Protein AF-D4IKE5-F1 (afdb_monomer_lite)

Sequence (77 aa):
MKSYEEIIRATAALDWRIRTHMPENYMEEIFGQTPESNPSLYNRLWRAMRTGSIQFLLDTLDYTNEKKLIRYISQKA

Foldseek 3Di:
DDDPVLLVVLLVVVLVCLQPDQCQVCVCVQPVDHCVRPVPVNVQSVCCNVPNTVNSCCVPPDPNSNVSNSVSSVVRD

pLDDT: mean 94.75, std 4.61, range [71.88, 97.75]

Structure (mmCIF, N/CA/C/O backbone):
data_AF-D4IKE5-F1
#
_entry.id   AF-D4IKE5-F1
#
loop_
_atom_site.group_PDB
_atom_site.id
_atom_site.type_symbol
_atom_site.label_atom_id
_atom_site.label_alt_id
_atom_site.label_comp_id
_atom_site.label_asym_id
_atom_site.label_entity_id
_atom_site.label_seq_id
_atom_site.pdbx_PDB_ins_code
_atom_site.Cartn_x
_atom_site.Cartn_y
_atom_site.Cartn_z
_atom_site.occupancy
_atom_site.B_iso_or_equiv
_atom_site.auth_seq_id
_atom_site.auth_comp_id
_atom_site.auth_asym_id
_atom_site.auth_atom_id
_atom_site.pdbx_PDB_model_num
ATOM 1 N N . MET A 1 1 ? -7.668 0.116 21.713 1.00 71.88 1 MET A N 1
ATOM 2 C CA . MET A 1 1 ? -8.099 -0.685 20.549 1.00 71.88 1 MET A CA 1
ATOM 3 C C . MET A 1 1 ? -8.959 0.237 19.708 1.00 71.88 1 MET A C 1
ATOM 5 O O . MET A 1 1 ? -9.840 0.853 20.294 1.00 71.88 1 MET A O 1
ATOM 9 N N . LYS A 1 2 ? -8.640 0.441 18.427 1.00 83.94 2 LYS A N 1
ATOM 10 C CA . LYS A 1 2 ? -9.438 1.342 17.582 1.00 83.94 2 LYS A CA 1
ATOM 11 C C . LYS A 1 2 ? -10.809 0.732 17.326 1.00 83.94 2 LYS A C 1
ATOM 13 O O . LYS A 1 2 ? -10.930 -0.495 17.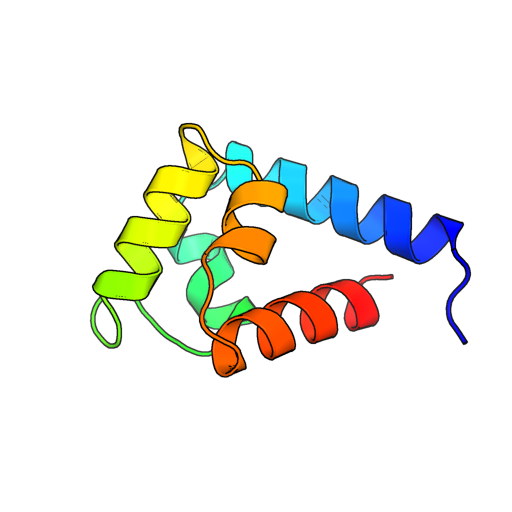301 1.00 83.94 2 LYS A O 1
ATOM 18 N N . SER A 1 3 ? -11.829 1.571 17.212 1.00 91.94 3 SER A N 1
ATOM 19 C CA . SER A 1 3 ? -13.180 1.117 16.912 1.00 91.94 3 SER A CA 1
ATOM 20 C C . SER A 1 3 ? -13.243 0.544 15.495 1.00 91.94 3 SER A C 1
ATOM 22 O O . SER A 1 3 ? -12.461 0.891 14.608 1.00 91.94 3 SER A O 1
ATOM 24 N N . TYR A 1 4 ? -14.190 -0.361 15.275 1.00 91.88 4 TYR A N 1
ATOM 25 C CA . TYR A 1 4 ? -14.419 -0.941 13.955 1.00 91.88 4 TYR A CA 1
ATOM 26 C C . TYR A 1 4 ? -14.779 0.134 12.910 1.00 91.88 4 TYR A C 1
ATOM 28 O O . TYR A 1 4 ? -14.313 0.076 11.773 1.00 91.88 4 TYR A O 1
ATOM 36 N N . GLU A 1 5 ? -15.537 1.159 13.311 1.00 95.06 5 GLU A N 1
ATOM 37 C CA . GLU A 1 5 ? -15.913 2.277 12.439 1.00 95.06 5 GLU A CA 1
ATOM 38 C C . GLU A 1 5 ? -14.710 3.111 11.990 1.00 95.06 5 GLU A C 1
ATOM 40 O O . GLU A 1 5 ? -14.618 3.478 10.819 1.00 95.06 5 GLU A O 1
ATOM 45 N N . GLU A 1 6 ? -13.773 3.388 12.897 1.00 95.25 6 GLU A N 1
ATOM 46 C CA . GLU A 1 6 ? -12.529 4.096 12.588 1.00 95.25 6 GLU A CA 1
ATOM 47 C C . GLU A 1 6 ? -11.701 3.344 11.537 1.00 95.25 6 GLU A C 1
ATOM 49 O O . GLU A 1 6 ? -11.242 3.935 10.556 1.00 95.25 6 GLU A O 1
ATOM 54 N N . ILE A 1 7 ? -11.585 2.019 11.681 1.00 95.44 7 ILE A N 1
ATOM 55 C CA . ILE A 1 7 ? -10.873 1.166 10.719 1.00 95.44 7 ILE A CA 1
ATOM 56 C C . ILE A 1 7 ? -11.559 1.199 9.349 1.00 95.44 7 ILE A C 1
ATOM 58 O O . ILE A 1 7 ? -10.877 1.349 8.331 1.00 95.44 7 ILE A O 1
ATOM 62 N N . ILE A 1 8 ? -12.894 1.110 9.297 1.00 95.31 8 ILE A N 1
ATOM 63 C CA . ILE A 1 8 ? -13.642 1.211 8.034 1.00 95.31 8 ILE A CA 1
ATOM 64 C C . ILE A 1 8 ? -13.390 2.563 7.363 1.00 95.31 8 ILE A C 1
ATOM 66 O O . ILE A 1 8 ? -13.0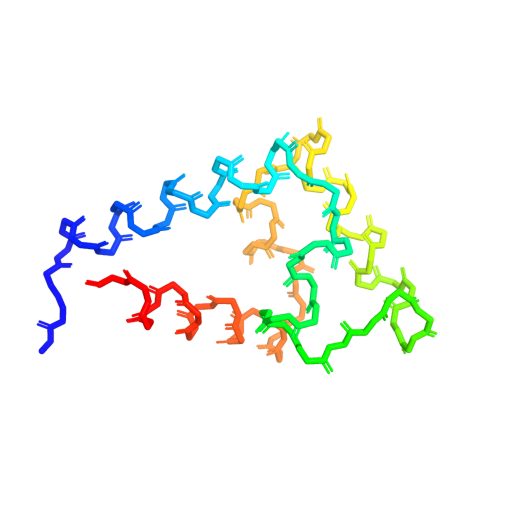81 2.603 6.171 1.00 95.31 8 ILE A O 1
ATOM 70 N N . ARG A 1 9 ? -13.488 3.671 8.109 1.00 96.94 9 ARG A N 1
ATOM 71 C CA . ARG A 1 9 ? -13.287 5.020 7.556 1.00 96.94 9 ARG A CA 1
ATOM 72 C C . ARG A 1 9 ? -11.870 5.205 7.018 1.00 96.94 9 ARG A C 1
ATOM 74 O O . ARG A 1 9 ? -11.717 5.704 5.906 1.00 96.94 9 ARG A O 1
ATOM 81 N N . ALA A 1 10 ? -10.851 4.760 7.753 1.00 96.62 10 ALA A N 1
ATOM 82 C CA . ALA A 1 10 ? -9.461 4.829 7.304 1.00 96.62 10 ALA A CA 1
ATOM 83 C C . ALA A 1 10 ? -9.208 3.970 6.055 1.00 96.62 10 ALA A C 1
ATOM 85 O O . ALA A 1 10 ? -8.527 4.409 5.128 1.00 96.62 10 ALA A O 1
ATOM 86 N N . THR A 1 11 ? -9.802 2.776 5.998 1.00 96.44 11 THR A N 1
ATOM 87 C CA . THR A 1 11 ? -9.709 1.880 4.835 1.00 96.44 11 THR A CA 1
ATOM 88 C C . THR A 1 11 ? -10.367 2.511 3.607 1.00 96.44 11 THR A C 1
ATOM 90 O O . THR A 1 11 ? -9.760 2.546 2.539 1.00 96.44 11 THR A O 1
ATOM 93 N N . ALA A 1 12 ? -11.571 3.076 3.753 1.00 96.44 12 ALA A N 1
ATOM 94 C CA . ALA A 1 12 ? -12.286 3.746 2.667 1.00 96.44 12 ALA A CA 1
ATOM 95 C C . ALA A 1 12 ? -11.558 5.010 2.176 1.00 96.44 12 ALA A C 1
ATOM 97 O O . ALA A 1 12 ? -11.478 5.250 0.971 1.00 96.44 12 ALA A O 1
ATOM 98 N N . ALA A 1 13 ? -10.982 5.796 3.090 1.00 96.81 13 ALA A N 1
ATOM 99 C CA . ALA A 1 13 ? -10.170 6.958 2.736 1.00 96.81 13 ALA A CA 1
ATOM 100 C C . ALA A 1 13 ? -8.918 6.555 1.940 1.00 96.81 13 ALA A C 1
ATOM 102 O O . ALA A 1 13 ? -8.559 7.216 0.961 1.00 96.81 13 ALA A O 1
ATOM 103 N N . LEU A 1 14 ? -8.272 5.449 2.321 1.00 96.75 14 LEU A N 1
ATOM 104 C CA . LEU A 1 14 ? -7.132 4.920 1.582 1.00 96.75 14 LEU A CA 1
ATOM 105 C C . LEU A 1 14 ? -7.540 4.354 0.216 1.00 96.75 14 LEU A C 1
ATOM 107 O O . LEU A 1 14 ? -6.852 4.623 -0.765 1.00 96.75 14 LEU A O 1
ATOM 111 N N . ASP A 1 15 ? -8.663 3.637 0.124 1.00 97.06 15 ASP A N 1
ATOM 112 C CA . ASP A 1 15 ? -9.192 3.158 -1.160 1.00 97.06 15 ASP A CA 1
ATOM 113 C C . ASP A 1 15 ? -9.460 4.317 -2.126 1.00 97.06 15 ASP A C 1
ATOM 115 O O . ASP A 1 15 ? -9.043 4.286 -3.286 1.00 97.06 15 ASP A O 1
ATOM 119 N N . TRP A 1 16 ? -10.084 5.389 -1.629 1.00 95.81 16 TRP A N 1
ATOM 120 C CA . TRP A 1 16 ? -10.290 6.605 -2.408 1.00 95.81 16 TRP A CA 1
ATOM 121 C C . TRP A 1 16 ? -8.963 7.189 -2.901 1.00 95.81 16 TRP A C 1
ATOM 123 O O . TRP A 1 16 ? -8.842 7.511 -4.085 1.00 95.81 16 TRP A O 1
ATOM 133 N N . ARG A 1 17 ? -7.942 7.273 -2.036 1.00 95.69 17 ARG A N 1
ATOM 134 C CA . ARG A 1 17 ? -6.612 7.777 -2.414 1.00 95.69 17 ARG A CA 1
ATOM 135 C C . ARG A 1 17 ? -5.955 6.902 -3.483 1.00 95.69 17 ARG A C 1
ATOM 137 O O . ARG A 1 17 ? -5.455 7.448 -4.461 1.00 95.69 17 ARG A O 1
ATOM 144 N N . ILE A 1 18 ? -6.015 5.574 -3.349 1.00 96.12 18 ILE A N 1
ATOM 145 C CA . ILE A 1 18 ? -5.479 4.619 -4.337 1.00 96.12 18 ILE A CA 1
ATOM 146 C C . ILE A 1 18 ? -6.124 4.826 -5.708 1.00 96.12 18 ILE A C 1
ATOM 148 O O . ILE A 1 18 ? -5.426 4.784 -6.713 1.00 96.12 18 ILE A O 1
ATOM 152 N N . ARG A 1 19 ? -7.439 5.062 -5.767 1.00 94.94 19 ARG A N 1
ATOM 153 C CA . ARG A 1 19 ? -8.172 5.234 -7.034 1.00 94.94 19 ARG A CA 1
ATOM 154 C C . ARG A 1 19 ? -7.962 6.595 -7.698 1.00 94.94 19 ARG A C 1
ATOM 156 O O . ARG A 1 19 ? -8.211 6.724 -8.892 1.00 94.94 19 ARG A O 1
ATOM 163 N N . THR A 1 20 ? -7.564 7.612 -6.937 1.00 94.06 20 THR A N 1
ATOM 164 C CA . THR A 1 20 ? -7.546 9.010 -7.405 1.00 94.06 20 THR A CA 1
ATOM 165 C C . THR A 1 20 ? -6.148 9.593 -7.573 1.00 94.06 20 THR A C 1
ATOM 167 O O . THR A 1 20 ? -5.986 10.541 -8.337 1.00 94.06 20 THR A O 1
ATOM 170 N N . HIS A 1 21 ? -5.139 9.044 -6.896 1.00 95.06 21 HIS A N 1
ATOM 171 C CA . HIS A 1 21 ? -3.778 9.573 -6.904 1.00 95.06 21 HIS A CA 1
ATOM 172 C C . HIS A 1 21 ? -2.798 8.583 -7.525 1.00 95.06 21 HIS A C 1
ATOM 174 O O . HIS A 1 21 ? -2.914 7.373 -7.337 1.00 95.06 21 HIS A O 1
ATOM 180 N N . MET A 1 22 ? -1.785 9.123 -8.206 1.00 96.25 22 MET A N 1
ATOM 181 C CA . MET A 1 22 ? -0.679 8.320 -8.721 1.00 96.25 22 MET A CA 1
ATOM 182 C C . MET A 1 22 ? 0.083 7.631 -7.571 1.00 96.25 22 MET A C 1
ATOM 184 O O . MET A 1 22 ? 0.221 8.243 -6.502 1.00 96.25 22 MET A O 1
ATOM 188 N N . PRO A 1 23 ? 0.569 6.385 -7.752 1.00 96.25 23 PRO A N 1
ATOM 189 C CA . PRO A 1 23 ? 1.234 5.622 -6.696 1.00 96.25 23 PRO A CA 1
ATOM 190 C C . PRO A 1 23 ? 2.413 6.321 -6.022 1.00 96.25 23 PRO A C 1
ATOM 192 O O . PRO A 1 23 ? 2.599 6.172 -4.818 1.00 96.25 23 PRO A O 1
ATOM 195 N N . GLU A 1 24 ? 3.175 7.125 -6.759 1.00 95.12 24 GLU A N 1
ATOM 196 C CA . GLU A 1 24 ? 4.318 7.901 -6.269 1.00 95.12 24 GLU A CA 1
ATOM 197 C C . GLU A 1 24 ? 3.943 8.772 -5.066 1.00 95.12 24 GLU A C 1
ATOM 199 O O . GLU A 1 24 ? 4.734 8.929 -4.142 1.00 95.12 24 GLU A O 1
ATOM 204 N N . ASN A 1 25 ? 2.702 9.268 -5.024 1.00 95.56 25 ASN A N 1
ATOM 205 C CA . ASN A 1 25 ? 2.229 10.161 -3.968 1.00 95.56 25 ASN A CA 1
ATOM 206 C C . ASN A 1 25 ? 2.035 9.471 -2.613 1.00 95.56 25 ASN A C 1
ATOM 208 O O . ASN A 1 25 ? 1.780 10.153 -1.621 1.00 95.56 25 ASN A O 1
ATOM 212 N N . TYR A 1 26 ? 2.036 8.139 -2.559 1.00 95.38 26 TYR A N 1
ATOM 213 C CA . TYR A 1 26 ? 1.788 7.387 -1.325 1.00 95.38 26 TYR A CA 1
ATOM 214 C C . TYR A 1 26 ? 2.689 6.165 -1.145 1.00 95.38 26 TYR A C 1
ATOM 216 O O . TYR A 1 26 ? 2.721 5.594 -0.057 1.00 95.38 26 TYR A O 1
ATOM 224 N N . MET A 1 27 ? 3.427 5.752 -2.175 1.00 97.38 27 MET A N 1
ATOM 225 C CA . MET A 1 27 ? 4.267 4.560 -2.128 1.00 97.38 27 MET A CA 1
ATOM 226 C C . MET A 1 27 ? 5.369 4.687 -1.072 1.00 97.38 27 MET A C 1
ATOM 228 O O . MET A 1 27 ? 5.556 3.771 -0.272 1.00 97.38 27 MET A O 1
ATOM 232 N N . GLU A 1 28 ? 6.043 5.835 -1.008 1.00 97.62 28 GLU A N 1
ATOM 233 C CA . GLU A 1 28 ? 7.091 6.066 -0.014 1.00 97.62 28 GLU A CA 1
ATOM 234 C C . GLU A 1 28 ? 6.510 6.191 1.400 1.00 97.62 28 GLU A C 1
ATOM 236 O O . GLU A 1 28 ? 7.004 5.547 2.321 1.00 97.62 28 GLU A O 1
ATOM 241 N N . GLU A 1 29 ? 5.403 6.923 1.567 1.00 97.31 29 GLU A N 1
ATOM 242 C CA . GLU A 1 29 ? 4.732 7.085 2.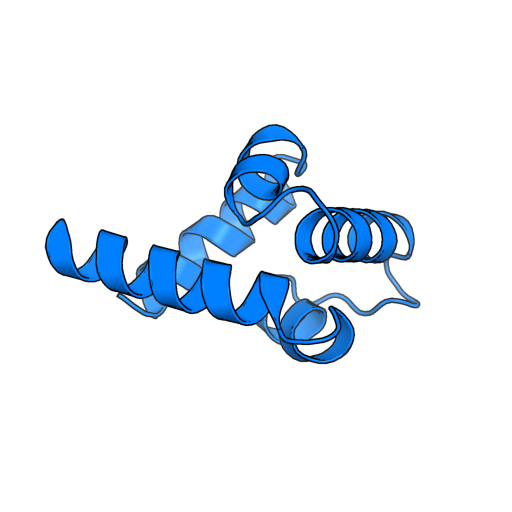866 1.00 97.31 29 GLU A CA 1
ATOM 243 C C . GLU A 1 29 ? 4.284 5.738 3.456 1.00 97.31 29 GLU A C 1
ATOM 245 O O . GLU A 1 29 ? 4.467 5.483 4.647 1.00 97.31 29 GLU A O 1
ATOM 250 N N . ILE A 1 30 ? 3.682 4.874 2.634 1.00 97.31 30 ILE A N 1
ATOM 251 C CA . ILE A 1 30 ? 3.081 3.618 3.100 1.00 97.31 30 ILE A CA 1
ATOM 252 C C . ILE A 1 30 ? 4.123 2.502 3.161 1.00 97.31 30 ILE A C 1
ATOM 254 O O . ILE A 1 30 ? 4.141 1.722 4.114 1.00 97.31 30 ILE A O 1
ATOM 258 N N . PHE A 1 31 ? 4.991 2.400 2.154 1.00 97.50 31 PHE A N 1
ATOM 259 C CA . PHE A 1 31 ? 5.877 1.250 1.989 1.00 97.50 31 PHE A CA 1
ATOM 260 C C . PHE A 1 31 ? 7.351 1.557 2.274 1.00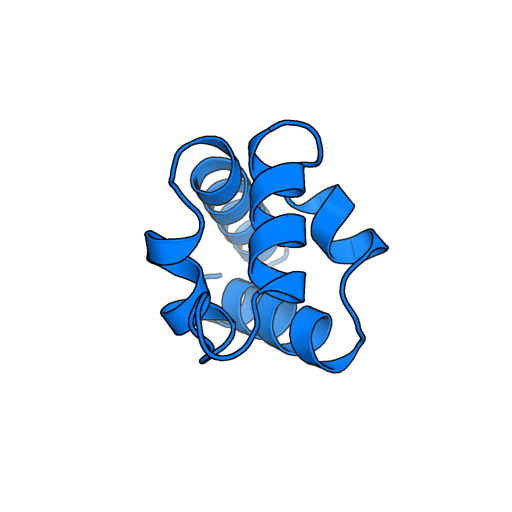 97.50 31 PHE A C 1
ATOM 262 O O . PHE A 1 31 ? 8.136 0.609 2.395 1.00 97.50 31 PHE A O 1
ATOM 269 N N . GLY A 1 32 ? 7.740 2.828 2.419 1.00 97.25 32 GLY A N 1
ATOM 270 C CA . GLY A 1 32 ? 9.141 3.242 2.555 1.00 97.25 32 GLY A CA 1
ATOM 271 C C . GLY A 1 32 ? 9.976 2.872 1.329 1.00 97.25 32 GLY A C 1
ATOM 272 O O . GLY A 1 32 ? 11.133 2.486 1.466 1.00 97.25 32 GLY A O 1
ATOM 273 N N . GLN A 1 33 ? 9.347 2.853 0.152 1.00 96.56 33 GLN A N 1
ATOM 274 C CA . GLN A 1 33 ? 9.941 2.460 -1.124 1.00 96.56 33 GLN A CA 1
ATOM 275 C C . GLN A 1 33 ? 9.547 3.471 -2.195 1.00 96.56 33 GLN A C 1
ATOM 277 O O . GLN A 1 33 ? 8.500 4.105 -2.109 1.00 96.56 33 GLN A O 1
ATOM 282 N N . THR A 1 34 ? 10.371 3.571 -3.224 1.00 96.56 34 THR A N 1
ATOM 283 C CA . THR A 1 34 ? 10.164 4.441 -4.384 1.00 96.56 34 THR A CA 1
ATOM 284 C C . THR A 1 34 ? 9.992 3.596 -5.649 1.00 96.56 34 THR A C 1
ATOM 286 O O . THR A 1 34 ? 10.379 2.418 -5.649 1.00 96.56 34 THR A O 1
ATOM 289 N N . PRO A 1 35 ? 9.441 4.152 -6.742 1.00 96.50 35 PRO A N 1
ATOM 290 C CA . PRO A 1 35 ? 9.324 3.434 -8.010 1.00 96.50 35 PRO A CA 1
ATOM 291 C C . PRO A 1 35 ? 10.660 2.873 -8.515 1.00 96.50 35 PRO A C 1
ATOM 293 O O . PRO A 1 35 ? 10.687 1.783 -9.077 1.00 96.50 35 PRO A O 1
ATOM 296 N N . GLU A 1 36 ? 11.770 3.571 -8.268 1.00 96.44 36 GLU A N 1
ATOM 297 C CA . GLU A 1 36 ? 13.116 3.164 -8.683 1.00 96.44 36 GLU A CA 1
ATOM 298 C C . GLU A 1 36 ? 13.638 1.988 -7.852 1.00 96.44 36 GLU A C 1
ATOM 300 O O . GLU A 1 36 ? 14.252 1.069 -8.390 1.00 96.44 36 GLU A O 1
ATOM 305 N N . SER A 1 37 ? 13.387 2.000 -6.538 1.00 96.94 37 SER A N 1
ATOM 306 C CA . SER A 1 37 ? 13.842 0.937 -5.629 1.00 96.94 37 SER A CA 1
ATOM 307 C C . SER A 1 37 ? 12.975 -0.319 -5.697 1.00 96.94 37 SER A C 1
ATOM 309 O O . SER A 1 37 ? 13.475 -1.417 -5.447 1.00 96.94 37 SER A O 1
ATOM 311 N N . ASN A 1 38 ? 11.692 -0.193 -6.055 1.00 97.31 38 ASN A N 1
ATOM 312 C CA . ASN A 1 38 ? 10.817 -1.340 -6.285 1.00 97.31 38 ASN A CA 1
ATOM 313 C C . ASN A 1 38 ? 9.790 -1.105 -7.415 1.00 97.31 38 ASN A C 1
ATOM 315 O O . ASN A 1 38 ? 8.598 -0.891 -7.152 1.00 97.31 38 ASN A O 1
ATOM 319 N N . PRO A 1 39 ? 10.208 -1.256 -8.685 1.00 97.31 39 PRO A N 1
ATOM 320 C CA . PRO A 1 39 ? 9.321 -1.086 -9.837 1.00 97.31 39 PRO A CA 1
ATOM 321 C C . PRO A 1 39 ? 8.161 -2.093 -9.869 1.00 97.31 39 PRO A C 1
ATOM 323 O O . PRO A 1 39 ? 7.090 -1.820 -10.413 1.00 97.31 39 PRO A O 1
ATOM 326 N N . SER A 1 40 ? 8.355 -3.283 -9.288 1.00 97.06 40 SER A N 1
ATOM 327 C CA . SER A 1 40 ? 7.323 -4.325 -9.225 1.00 97.06 40 SER A CA 1
ATOM 328 C C . SER A 1 40 ? 6.158 -3.902 -8.328 1.00 97.06 40 SER A C 1
ATOM 330 O O . SER A 1 40 ? 4.995 -3.995 -8.731 1.00 97.06 40 SER A O 1
ATOM 332 N N . LEU A 1 41 ? 6.462 -3.363 -7.140 1.00 97.62 41 LEU A N 1
ATOM 333 C CA . LEU A 1 41 ? 5.445 -2.810 -6.248 1.00 97.62 41 LEU A CA 1
ATOM 334 C C . LEU A 1 41 ? 4.725 -1.635 -6.910 1.00 97.62 41 LEU A C 1
ATOM 336 O O . LEU A 1 41 ? 3.497 -1.615 -6.908 1.00 97.62 41 LEU A O 1
ATOM 340 N N . TYR A 1 42 ? 5.460 -0.720 -7.546 1.00 97.62 42 TYR A N 1
ATOM 341 C CA . TYR A 1 42 ? 4.863 0.394 -8.281 1.00 97.62 42 TYR A CA 1
ATOM 342 C C . TYR A 1 42 ? 3.838 -0.073 -9.327 1.00 97.62 42 TYR A C 1
ATOM 344 O O . TYR A 1 42 ? 2.687 0.364 -9.317 1.00 97.62 42 TYR A O 1
ATOM 352 N N . ASN A 1 43 ? 4.207 -1.039 -10.173 1.00 96.19 43 ASN A N 1
ATOM 353 C CA . ASN A 1 43 ? 3.306 -1.599 -11.185 1.00 96.19 43 ASN A CA 1
ATOM 354 C C . ASN A 1 43 ? 2.047 -2.233 -10.575 1.00 96.19 43 ASN A C 1
ATOM 356 O O . ASN A 1 43 ? 0.961 -2.163 -11.157 1.00 96.19 43 ASN A O 1
ATOM 360 N N . ARG A 1 44 ? 2.168 -2.853 -9.399 1.00 96.56 44 ARG A N 1
ATOM 361 C CA . ARG A 1 44 ? 1.021 -3.403 -8.669 1.00 96.56 44 ARG A CA 1
ATOM 362 C C . ARG A 1 44 ? 0.106 -2.293 -8.147 1.00 96.56 44 ARG A C 1
ATOM 364 O O . ARG A 1 44 ? -1.105 -2.388 -8.335 1.00 96.56 44 ARG A O 1
ATOM 371 N N . LEU A 1 45 ? 0.663 -1.231 -7.562 1.00 97.06 45 LEU A N 1
ATOM 372 C CA . LEU A 1 45 ? -0.101 -0.059 -7.119 1.00 97.06 45 LEU A CA 1
ATOM 373 C C . LEU A 1 45 ? -0.810 0.627 -8.297 1.00 97.06 45 LEU A C 1
ATOM 375 O O . LEU A 1 45 ? -1.984 0.978 -8.198 1.00 97.06 45 LEU A O 1
ATOM 379 N N . TRP A 1 46 ? -0.147 0.717 -9.450 1.00 96.44 46 TRP A N 1
ATOM 380 C CA . TRP A 1 46 ? -0.740 1.231 -10.684 1.00 96.44 46 TRP A CA 1
ATOM 381 C C . TRP A 1 46 ? -1.951 0.403 -11.148 1.00 96.44 46 TRP A C 1
ATOM 383 O O . TRP A 1 46 ? -2.991 0.942 -11.535 1.00 96.44 46 TRP A O 1
ATOM 393 N N . ARG A 1 47 ? -1.864 -0.933 -11.071 1.00 96.19 47 ARG A N 1
ATOM 394 C CA . ARG A 1 47 ? -2.995 -1.833 -11.369 1.00 96.19 47 ARG A CA 1
ATOM 395 C C . ARG A 1 47 ? -4.141 -1.675 -10.370 1.00 96.19 47 ARG A C 1
ATOM 397 O O . ARG A 1 47 ? -5.307 -1.684 -10.781 1.00 96.19 47 ARG A O 1
ATOM 404 N N . ALA A 1 48 ? -3.821 -1.499 -9.089 1.00 96.25 48 ALA A N 1
ATOM 405 C CA . ALA A 1 48 ? -4.809 -1.247 -8.045 1.00 96.25 48 ALA A CA 1
ATOM 406 C C . ALA A 1 48 ? -5.588 0.044 -8.311 1.00 96.25 48 ALA A C 1
ATOM 408 O O . ALA A 1 48 ? -6.817 0.008 -8.342 1.00 96.25 48 ALA A O 1
ATOM 409 N N . MET A 1 49 ? -4.880 1.135 -8.616 1.00 95.38 49 MET A N 1
ATOM 410 C CA . MET A 1 49 ? -5.469 2.419 -9.001 1.00 95.38 49 MET A CA 1
ATOM 411 C C . MET A 1 49 ? -6.439 2.272 -10.178 1.00 95.38 49 MET A C 1
ATOM 413 O O . MET A 1 49 ? -7.554 2.784 -10.133 1.00 95.38 49 MET A O 1
ATOM 417 N N . ARG A 1 50 ? -6.035 1.549 -11.231 1.00 91.94 50 ARG A N 1
ATOM 418 C CA . ARG A 1 50 ? -6.838 1.425 -12.455 1.00 91.94 50 ARG A CA 1
ATOM 419 C C . ARG A 1 50 ? -8.032 0.483 -12.353 1.00 91.94 50 ARG A C 1
ATOM 421 O O . ARG A 1 50 ? -9.034 0.712 -13.024 1.00 91.94 50 ARG A O 1
ATOM 428 N N . THR A 1 51 ? -7.890 -0.625 -11.630 1.00 84.62 51 THR A N 1
ATOM 429 C CA . THR A 1 51 ? -8.839 -1.753 -11.725 1.00 84.62 51 THR A CA 1
ATOM 430 C C . THR A 1 51 ? -9.076 -2.503 -10.420 1.00 84.62 51 THR A C 1
ATOM 432 O O . THR A 1 51 ? -10.077 -3.200 -10.308 1.00 84.62 51 THR A O 1
ATOM 435 N N . GLY A 1 52 ? -8.166 -2.399 -9.450 1.00 71.94 52 GLY A N 1
ATOM 436 C CA . GLY A 1 52 ? -8.086 -3.355 -8.347 1.00 71.94 52 GLY A CA 1
ATOM 437 C C . GLY A 1 52 ? -8.612 -2.864 -7.000 1.00 71.94 52 GLY A C 1
ATOM 438 O O . GLY A 1 52 ? -9.021 -3.691 -6.188 1.00 71.94 52 GLY A O 1
ATOM 439 N N . SER A 1 53 ? -8.652 -1.548 -6.757 1.00 88.00 53 SER A N 1
ATOM 440 C CA . SER A 1 53 ? -8.947 -0.975 -5.433 1.00 88.00 53 SER A CA 1
ATOM 441 C C . SER A 1 53 ? -7.968 -1.452 -4.345 1.00 88.00 53 SER A C 1
ATOM 443 O O . SER A 1 53 ? -7.003 -2.170 -4.620 1.00 88.00 53 SER A O 1
ATOM 445 N N . ILE A 1 54 ? -8.206 -1.068 -3.095 1.00 93.94 54 ILE A N 1
ATOM 446 C CA . ILE A 1 54 ? -7.462 -1.569 -1.940 1.00 93.94 54 ILE A CA 1
ATOM 447 C C . ILE A 1 54 ? -7.595 -3.089 -1.774 1.00 93.94 54 ILE A C 1
ATOM 449 O O . ILE A 1 54 ? -6.637 -3.728 -1.345 1.00 93.94 54 ILE A O 1
ATOM 453 N N . GLN A 1 55 ? -8.728 -3.683 -2.171 1.00 93.19 55 GLN A N 1
ATOM 454 C CA . GLN A 1 55 ? -8.942 -5.129 -2.054 1.00 93.19 55 GLN A CA 1
ATOM 455 C C . GLN A 1 55 ? -7.920 -5.916 -2.883 1.00 93.19 55 GLN A C 1
ATOM 457 O O . GLN A 1 55 ? -7.278 -6.821 -2.365 1.00 93.19 55 GLN A O 1
ATOM 462 N N . PHE A 1 56 ? -7.666 -5.507 -4.130 1.00 95.75 56 PHE A N 1
ATOM 463 C CA . PHE A 1 56 ? -6.624 -6.123 -4.955 1.00 95.75 56 PHE A CA 1
ATOM 464 C C . PHE A 1 56 ? -5.241 -6.047 -4.311 1.00 95.75 56 PHE A C 1
ATOM 466 O O . PHE A 1 56 ? -4.436 -6.958 -4.482 1.00 95.75 56 PHE A O 1
ATOM 473 N N . LEU A 1 57 ? -4.927 -4.968 -3.587 1.00 95.56 57 LEU A N 1
ATOM 474 C CA . LEU A 1 57 ? -3.651 -4.880 -2.881 1.00 95.56 57 LEU A CA 1
ATOM 475 C C . LEU A 1 57 ? -3.584 -5.881 -1.733 1.00 95.56 57 LEU A C 1
ATOM 477 O O . LEU A 1 57 ? -2.569 -6.557 -1.604 1.00 95.56 57 LEU A O 1
ATOM 481 N N . LEU A 1 58 ? -4.652 -6.020 -0.950 1.00 93.56 58 LEU A N 1
ATOM 482 C CA . LEU A 1 58 ? -4.716 -7.020 0.118 1.00 93.56 58 LEU A CA 1
ATOM 483 C C . LEU A 1 58 ? -4.574 -8.451 -0.425 1.00 93.56 58 LEU A C 1
ATOM 485 O O . LEU A 1 58 ? -3.929 -9.273 0.211 1.00 93.56 58 LEU A O 1
ATOM 489 N N . ASP A 1 59 ? -5.084 -8.720 -1.629 1.00 94.31 59 ASP A N 1
ATOM 490 C CA . ASP A 1 59 ? -5.023 -10.054 -2.238 1.00 94.31 59 ASP A CA 1
ATOM 491 C C . ASP A 1 59 ? -3.683 -10.360 -2.935 1.00 94.31 59 ASP A C 1
ATOM 493 O O . ASP A 1 59 ? -3.368 -11.522 -3.195 1.00 94.31 59 ASP A O 1
ATOM 497 N N . THR A 1 60 ? -2.906 -9.336 -3.313 1.00 95.44 60 THR A N 1
ATOM 498 C CA . THR A 1 60 ? -1.744 -9.510 -4.211 1.00 95.44 60 THR A CA 1
ATOM 499 C C . THR A 1 60 ? -0.417 -9.006 -3.665 1.00 95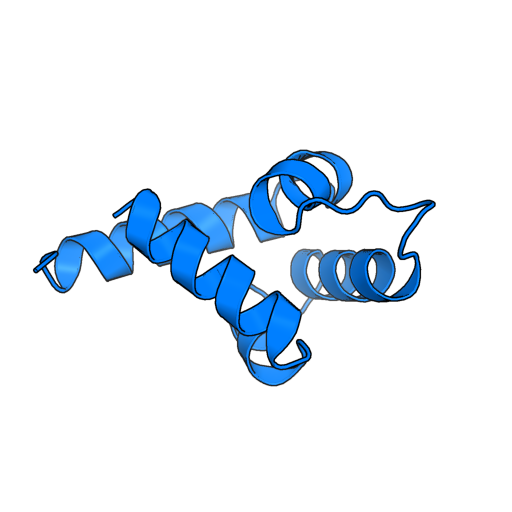.44 60 THR A C 1
ATOM 501 O O . THR A 1 60 ? 0.627 -9.307 -4.258 1.00 95.44 60 THR A O 1
ATOM 504 N N . LEU A 1 61 ? -0.418 -8.219 -2.587 1.00 96.50 61 LEU A N 1
ATOM 505 C CA . LEU A 1 61 ? 0.815 -7.811 -1.925 1.00 96.50 61 LEU A CA 1
ATOM 506 C C . LEU A 1 61 ? 1.514 -9.022 -1.303 1.00 96.50 61 LEU A C 1
ATOM 508 O O . LEU A 1 61 ? 0.892 -9.976 -0.850 1.00 96.50 61 LEU A O 1
ATOM 512 N N . ASP A 1 62 ? 2.844 -8.972 -1.276 1.00 96.00 62 ASP A N 1
ATOM 513 C CA . ASP A 1 62 ? 3.602 -9.869 -0.412 1.00 96.00 62 ASP A CA 1
ATOM 514 C C . ASP A 1 62 ? 3.355 -9.518 1.062 1.00 96.00 62 ASP A C 1
ATOM 516 O O . ASP A 1 62 ? 3.013 -8.384 1.406 1.00 96.00 62 ASP A O 1
ATOM 520 N N . TYR A 1 63 ? 3.611 -10.484 1.941 1.00 95.38 63 TYR A N 1
ATOM 521 C CA . TYR A 1 63 ? 3.379 -10.359 3.379 1.00 95.38 63 TYR A CA 1
ATOM 522 C C . TYR A 1 63 ? 4.032 -9.122 4.018 1.00 95.38 63 TYR A C 1
ATOM 524 O O . TYR A 1 63 ? 3.483 -8.516 4.942 1.00 95.38 63 TYR A O 1
ATOM 532 N N . THR A 1 64 ? 5.222 -8.731 3.553 1.00 96.19 64 THR A N 1
ATOM 533 C CA . THR A 1 64 ? 5.938 -7.578 4.106 1.00 96.19 64 THR A CA 1
ATOM 534 C C . THR A 1 64 ? 5.215 -6.280 3.770 1.00 96.19 64 THR A C 1
ATOM 536 O O . THR A 1 64 ? 5.015 -5.448 4.657 1.00 96.19 64 THR A O 1
ATOM 539 N N . ASN A 1 65 ? 4.810 -6.096 2.516 1.00 97.25 65 ASN A N 1
ATOM 540 C CA . ASN A 1 65 ? 4.112 -4.891 2.083 1.00 97.25 65 ASN A CA 1
ATOM 541 C C . ASN A 1 65 ? 2.650 -4.861 2.545 1.00 97.25 65 ASN A C 1
ATOM 543 O O . ASN A 1 65 ? 2.165 -3.798 2.929 1.00 97.25 65 ASN A O 1
ATOM 547 N N . GLU A 1 66 ? 1.978 -6.009 2.614 1.00 97.12 66 GLU A N 1
ATOM 548 C CA . GLU A 1 66 ? 0.644 -6.134 3.210 1.00 97.12 66 GLU A CA 1
ATOM 549 C C . GLU A 1 66 ? 0.648 -5.647 4.669 1.00 97.12 66 GLU A C 1
ATOM 551 O O . GLU A 1 66 ? -0.145 -4.785 5.052 1.00 97.12 66 GLU A O 1
ATOM 556 N N . LYS A 1 67 ? 1.621 -6.093 5.477 1.00 97.44 67 LYS A N 1
ATOM 557 C CA . LYS A 1 67 ? 1.781 -5.620 6.860 1.00 97.44 67 LYS A CA 1
ATOM 558 C C . LYS A 1 67 ? 1.987 -4.114 6.964 1.00 97.44 67 LYS A C 1
ATOM 560 O O . LYS A 1 67 ? 1.468 -3.496 7.894 1.00 97.44 67 LYS A O 1
ATOM 565 N N . LYS A 1 68 ? 2.754 -3.517 6.047 1.00 97.75 68 LYS A N 1
ATOM 566 C CA . LYS A 1 68 ? 2.957 -2.062 6.015 1.00 97.75 68 LYS A CA 1
ATOM 567 C C . LYS A 1 68 ? 1.650 -1.330 5.706 1.00 97.75 68 LYS A C 1
ATOM 569 O O . LYS A 1 6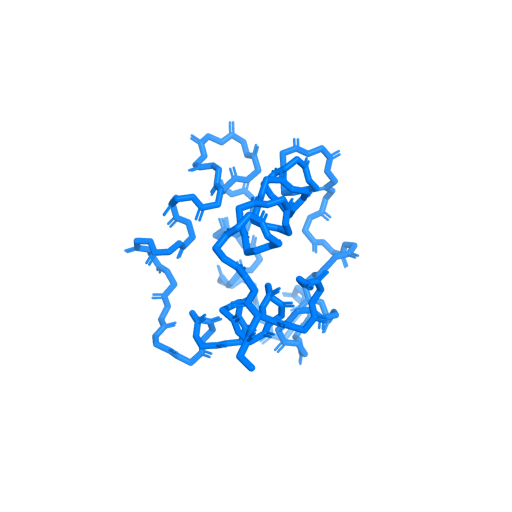8 ? 1.313 -0.390 6.422 1.00 97.75 68 LYS A O 1
ATOM 574 N N . LEU A 1 69 ? 0.878 -1.815 4.732 1.00 97.19 69 LEU A N 1
ATOM 575 C CA . LEU A 1 69 ? -0.437 -1.273 4.385 1.00 97.19 69 LEU A CA 1
ATOM 576 C C . LEU A 1 69 ? -1.419 -1.358 5.568 1.00 97.19 69 LEU A C 1
ATOM 578 O O . LEU A 1 69 ? -2.024 -0.356 5.944 1.00 97.19 69 LEU A O 1
ATOM 582 N N . ILE A 1 70 ? -1.527 -2.523 6.213 1.00 96.19 70 ILE A N 1
ATOM 583 C CA . ILE A 1 70 ? -2.400 -2.727 7.383 1.00 96.19 70 ILE A CA 1
ATOM 584 C C . ILE A 1 70 ? -1.971 -1.833 8.551 1.00 96.19 70 ILE A C 1
ATOM 586 O O . ILE A 1 70 ? -2.812 -1.226 9.223 1.00 96.19 70 ILE A O 1
ATOM 590 N N . ARG A 1 71 ? -0.660 -1.709 8.793 1.00 96.62 71 ARG A N 1
ATOM 591 C CA . ARG A 1 71 ? -0.120 -0.809 9.819 1.00 96.62 71 ARG A CA 1
ATOM 592 C C . ARG A 1 71 ? -0.474 0.644 9.519 1.00 96.62 71 ARG A C 1
ATOM 594 O O . ARG A 1 71 ? -0.859 1.357 10.441 1.00 96.62 71 ARG A O 1
ATOM 601 N N . TYR A 1 72 ? -0.383 1.062 8.261 1.00 96.69 72 TYR A N 1
ATOM 602 C CA . TYR A 1 72 ? -0.751 2.407 7.836 1.00 96.69 72 TYR A CA 1
ATOM 603 C C . TYR A 1 72 ? -2.233 2.702 8.101 1.00 96.69 72 TYR A C 1
ATOM 605 O O . TYR A 1 72 ? -2.552 3.694 8.755 1.00 96.69 72 TYR A O 1
ATOM 613 N N . ILE A 1 73 ? -3.139 1.804 7.694 1.00 95.31 73 ILE A N 1
ATOM 614 C CA . ILE A 1 73 ? -4.582 1.924 7.982 1.00 95.31 73 ILE A CA 1
ATOM 615 C C . ILE A 1 73 ? -4.811 2.020 9.492 1.00 95.31 73 ILE A C 1
ATOM 617 O O . ILE A 1 73 ? -5.495 2.923 9.967 1.00 95.31 73 ILE A O 1
ATOM 621 N N . SER A 1 74 ? -4.165 1.143 10.264 1.00 93.56 74 SER A N 1
ATOM 622 C CA . SER A 1 74 ? -4.272 1.131 11.726 1.00 93.56 74 SER A CA 1
ATOM 623 C C . SER A 1 74 ? -3.763 2.424 12.367 1.00 93.56 74 SER A C 1
ATOM 625 O O . SER A 1 74 ? -4.260 2.817 13.417 1.00 93.56 74 SER A O 1
ATOM 627 N N . GLN A 1 75 ? -2.784 3.106 11.769 1.00 94.31 75 GLN A N 1
ATOM 628 C CA . GLN A 1 75 ? -2.293 4.401 12.246 1.00 94.31 75 GLN A CA 1
ATOM 629 C C . GLN A 1 75 ? -3.252 5.549 11.918 1.00 94.31 75 GLN A C 1
ATOM 631 O O . GLN A 1 75 ? -3.388 6.441 12.750 1.00 94.31 75 GLN A O 1
ATOM 636 N N . LYS A 1 76 ? -3.915 5.510 10.754 1.00 92.31 76 LYS A N 1
ATOM 637 C CA . LYS A 1 76 ? -4.846 6.553 10.280 1.00 92.31 76 LYS A CA 1
ATOM 638 C C . LYS A 1 76 ? -6.280 6.427 10.801 1.00 92.31 76 LYS A C 1
ATOM 640 O O . LYS A 1 76 ? -7.021 7.399 10.698 1.00 92.31 76 LYS A O 1
ATOM 645 N N . ALA A 1 77 ? -6.661 5.248 11.294 1.00 85.31 77 ALA A N 1
ATOM 646 C CA . ALA A 1 77 ? -7.894 5.036 12.057 1.00 85.31 77 ALA A CA 1
ATOM 647 C C . ALA A 1 77 ? -7.902 5.853 13.367 1.00 85.31 77 ALA A C 1
ATOM 649 O O . ALA A 1 77 ? -8.846 5.717 14.152 1.00 85.31 77 ALA A O 1
#

Radius of gyration: 11.81 Å; chains: 1; bounding box: 30×20×33 Å

Organism: NCBI:txid717959

Secondary structure (DSSP, 8-state):
---HHHHHHHHHHHHHHHHHS-THHHHHHHHS--TTT-HHHHHHHHHIIIIIHHHHHHHHS-HHHHHHHHHHHHHH-